Protein AF-X1D1W2-F1 (afdb_monomer)

Radius of gyration: 11.32 Å; Cα contacts (8 Å, |Δi|>4): 54; chains: 1; bounding box: 26×18×31 Å

Mean predicted aligned error: 2.38 Å

Organism: NCBI:txid412755

pLDDT: mean 95.85, std 6.04, range [64.75, 98.44]

Solvent-accessible surface area (backbone atoms only — not comparable to full-atom values): 3750 Å² total; per-residue (Å²): 132,88,69,64,45,72,38,60,50,36,58,72,58,50,53,52,49,52,60,48,29,60,74,76,40,53,88,48,43,66,56,55,26,52,58,47,58,68,42,44,62,56,21,41,76,66,68,45,32,53,72,68,48,44,52,54,50,47,55,65,49,65,53,80,133

Sequence (65 aa):
CLTGPIARGDTGTINKHLNALQKTAPTLLSTYRELGLQTIPIALAKGKINQHQAHELEAILKQPD

Secondary structure (DSSP, 8-state):
---SSGGGT-HHHHHHHHHHHHHH-GGGHHHHHHHHHHHHHHHHHTTSS-HHHHHHHHHHHH---

Structure (mmCIF, N/CA/C/O backbone):
data_AF-X1D1W2-F1
#
_entry.id   AF-X1D1W2-F1
#
loop_
_atom_site.group_PDB
_atom_site.id
_atom_site.type_symbol
_atom_site.label_atom_id
_atom_site.label_alt_id
_atom_site.label_comp_id
_atom_site.label_asym_id
_atom_site.label_entity_id
_atom_site.label_seq_id
_atom_site.pdbx_PDB_ins_code
_atom_site.Cartn_x
_atom_site.Cartn_y
_atom_site.Cartn_z
_atom_site.occupancy
_atom_site.B_iso_or_equiv
_atom_site.auth_seq_id
_atom_site.auth_comp_id
_atom_site.auth_asym_id
_atom_site.auth_atom_id
_atom_site.pdbx_PDB_model_num
ATOM 1 N N . CYS A 1 1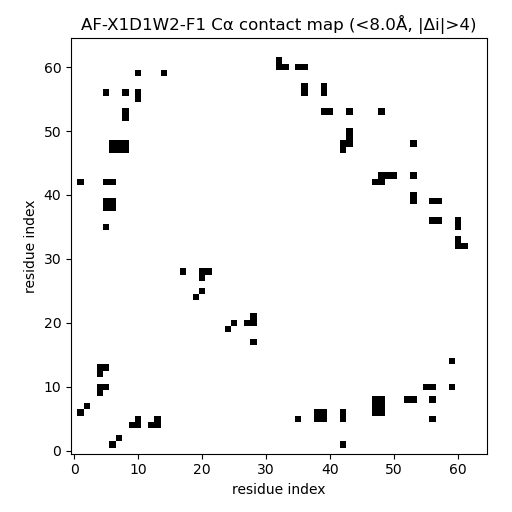 ? -5.789 -2.715 -15.656 1.00 72.25 1 CYS A N 1
ATOM 2 C CA . CYS A 1 1 ? -4.443 -2.221 -15.265 1.00 72.25 1 CYS A CA 1
ATOM 3 C C . CYS A 1 1 ? -4.334 -2.248 -13.737 1.00 72.25 1 CYS A C 1
ATOM 5 O O . CYS A 1 1 ? -5.363 -2.119 -13.091 1.00 72.25 1 CYS A O 1
ATOM 7 N N . LEU A 1 2 ? -3.141 -2.456 -13.155 1.00 86.88 2 LEU A N 1
ATOM 8 C CA . LEU A 1 2 ? -2.958 -2.253 -11.708 1.00 86.88 2 LEU A CA 1
ATOM 9 C C . LEU A 1 2 ? -2.851 -0.744 -11.457 1.00 86.88 2 LEU A 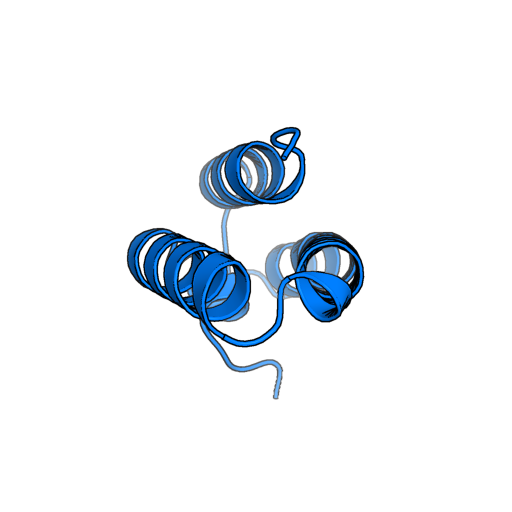C 1
ATOM 11 O O . LEU A 1 2 ? -2.045 -0.081 -12.114 1.00 86.88 2 LEU A O 1
ATOM 15 N N . THR A 1 3 ? -3.681 -0.217 -10.564 1.00 89.75 3 THR A N 1
ATOM 16 C CA . THR A 1 3 ? -3.791 1.214 -10.249 1.00 89.75 3 THR A CA 1
ATOM 17 C C . THR A 1 3 ? -3.736 1.423 -8.733 1.00 89.75 3 THR A C 1
ATOM 19 O O . THR A 1 3 ? -3.673 0.464 -7.967 1.00 89.75 3 THR A O 1
ATOM 22 N N . GLY A 1 4 ? -3.720 2.681 -8.291 1.00 95.19 4 GLY A N 1
ATOM 23 C CA . GLY A 1 4 ? -3.684 3.028 -6.869 1.00 95.19 4 GLY A CA 1
ATOM 24 C C . GLY A 1 4 ? -2.279 3.324 -6.329 1.00 95.19 4 GLY A C 1
ATOM 25 O O . GLY A 1 4 ? -1.302 3.290 -7.079 1.00 95.19 4 GLY A O 1
ATOM 26 N N . PRO A 1 5 ? -2.179 3.675 -5.037 1.00 97.44 5 PRO A N 1
ATOM 27 C CA . PRO A 1 5 ? -0.957 4.219 -4.443 1.00 97.44 5 PRO A CA 1
ATOM 28 C C . PRO A 1 5 ? 0.221 3.235 -4.436 1.00 97.44 5 PRO A C 1
ATOM 30 O O . PRO A 1 5 ? 1.346 3.641 -4.708 1.00 97.44 5 PRO A O 1
ATOM 33 N N . ILE A 1 6 ? -0.026 1.936 -4.247 1.00 97.62 6 ILE A N 1
ATOM 34 C CA . ILE A 1 6 ? 1.029 0.903 -4.272 1.00 97.62 6 ILE A CA 1
ATOM 35 C C . ILE A 1 6 ? 1.658 0.799 -5.660 1.00 97.62 6 ILE A C 1
ATOM 37 O O . ILE A 1 6 ? 2.875 0.804 -5.801 1.00 97.62 6 ILE A O 1
ATOM 41 N N . ALA A 1 7 ? 0.829 0.814 -6.706 1.00 96.69 7 ALA A N 1
ATOM 42 C CA . ALA A 1 7 ? 1.282 0.787 -8.094 1.00 96.69 7 ALA A CA 1
ATOM 43 C C . ALA A 1 7 ? 2.034 2.058 -8.528 1.00 96.69 7 ALA A C 1
ATOM 45 O O . ALA A 1 7 ? 2.541 2.099 -9.643 1.00 96.69 7 ALA A O 1
ATOM 46 N N . ARG A 1 8 ? 2.068 3.107 -7.699 1.00 96.62 8 ARG A N 1
ATOM 47 C CA . ARG A 1 8 ? 2.843 4.330 -7.945 1.00 96.62 8 ARG A CA 1
ATOM 48 C C . ARG A 1 8 ? 4.027 4.497 -6.989 1.00 96.62 8 ARG A C 1
ATOM 50 O O . ARG A 1 8 ? 4.758 5.468 -7.135 1.00 96.62 8 ARG A O 1
ATOM 57 N N . GLY A 1 9 ? 4.192 3.612 -6.002 1.00 96.50 9 GLY A N 1
ATOM 58 C CA . GLY A 1 9 ? 5.157 3.824 -4.917 1.00 96.50 9 GLY A CA 1
ATOM 59 C C . GLY A 1 9 ? 4.804 5.016 -4.018 1.00 96.50 9 GLY A C 1
ATOM 60 O O . GLY A 1 9 ? 5.686 5.640 -3.443 1.00 96.50 9 GLY A O 1
ATOM 61 N N . ASP A 1 10 ? 3.523 5.378 -3.929 1.00 97.94 10 ASP A N 1
ATOM 62 C CA . ASP A 1 10 ? 3.044 6.580 -3.241 1.00 97.94 10 ASP A CA 1
ATOM 63 C C . ASP A 1 10 ? 2.846 6.318 -1.739 1.00 97.94 10 ASP A C 1
ATOM 65 O O . ASP A 1 10 ? 1.729 6.124 -1.245 1.00 97.94 10 ASP A O 1
ATOM 69 N N . THR A 1 11 ? 3.962 6.290 -1.010 1.00 97.19 11 THR A N 1
ATOM 70 C CA . THR A 1 11 ? 4.014 6.062 0.443 1.00 97.19 11 THR A CA 1
ATOM 71 C C . THR A 1 11 ? 3.257 7.135 1.230 1.00 97.19 11 THR A C 1
ATOM 73 O O . THR A 1 11 ? 2.624 6.834 2.244 1.00 97.19 11 THR A O 1
ATOM 76 N N . GLY A 1 12 ? 3.251 8.383 0.751 1.00 97.50 12 GLY A N 1
ATOM 77 C CA . GLY A 1 12 ? 2.515 9.488 1.367 1.00 97.50 12 GLY A CA 1
ATOM 78 C C . GLY A 1 12 ? 1.006 9.239 1.403 1.00 97.50 12 GLY A C 1
ATOM 79 O O . GLY A 1 12 ? 0.366 9.448 2.437 1.00 97.50 12 GLY A O 1
ATOM 80 N N . THR A 1 13 ? 0.432 8.743 0.306 1.00 98.00 13 THR A N 1
ATOM 81 C CA . THR A 1 13 ? -0.988 8.366 0.257 1.00 98.00 13 THR A CA 1
ATOM 82 C C . THR A 1 13 ? -1.286 7.145 1.129 1.00 98.00 13 THR A C 1
ATOM 84 O O . THR A 1 13 ? -2.279 7.161 1.858 1.00 98.00 13 THR A O 1
ATOM 87 N N . ILE A 1 14 ? -0.422 6.120 1.132 1.00 97.94 14 ILE A N 1
ATOM 88 C CA . ILE A 1 14 ? -0.592 4.947 2.012 1.00 97.94 14 ILE A CA 1
ATOM 89 C C . ILE A 1 14 ? -0.656 5.361 3.487 1.00 97.94 14 ILE A C 1
ATOM 91 O O . ILE A 1 14 ? -1.582 4.958 4.188 1.00 97.94 14 ILE A O 1
ATOM 95 N N . ASN A 1 15 ? 0.260 6.219 3.942 1.00 97.75 15 ASN A N 1
ATOM 96 C CA . ASN A 1 15 ? 0.265 6.718 5.319 1.00 97.75 15 ASN A CA 1
ATOM 97 C C . ASN A 1 15 ? -1.022 7.480 5.671 1.00 97.75 15 ASN A C 1
ATOM 99 O O . ASN A 1 15 ? -1.585 7.298 6.749 1.00 97.75 15 ASN A O 1
ATOM 103 N N . LYS A 1 16 ? -1.535 8.315 4.757 1.00 98.25 16 LYS A N 1
ATOM 104 C CA . LYS A 1 16 ? -2.814 9.020 4.959 1.00 98.25 16 LYS A CA 1
ATOM 105 C C . LYS A 1 16 ? -3.988 8.048 5.084 1.00 98.25 16 LYS A C 1
ATOM 107 O O . LYS A 1 16 ? -4.842 8.255 5.941 1.00 98.25 16 LYS A O 1
ATOM 112 N N . HIS A 1 17 ? -4.020 6.993 4.269 1.00 97.88 17 HIS A N 1
ATOM 113 C CA . HIS A 1 17 ? -5.058 5.964 4.349 1.00 97.88 17 HIS A CA 1
ATOM 114 C C . HIS A 1 17 ? -5.005 5.200 5.674 1.00 97.88 17 HIS A C 1
ATOM 116 O O . HIS A 1 17 ? -6.038 5.077 6.323 1.00 97.88 17 HIS A O 1
ATOM 122 N N . LEU A 1 18 ? -3.820 4.753 6.105 1.00 97.38 18 LEU A N 1
ATOM 123 C CA . LEU A 1 18 ? -3.641 4.073 7.394 1.00 97.38 18 LEU A CA 1
ATOM 124 C C . LEU A 1 18 ? -4.125 4.953 8.555 1.00 97.38 18 LEU A C 1
ATOM 126 O O . LEU A 1 18 ? -4.941 4.517 9.362 1.00 97.38 18 LEU A O 1
ATOM 130 N N . ASN A 1 19 ? -3.720 6.226 8.574 1.00 97.06 19 ASN A N 1
ATOM 131 C CA . ASN A 1 19 ? -4.159 7.188 9.587 1.00 97.06 19 ASN A CA 1
ATOM 132 C C . ASN A 1 19 ? -5.675 7.431 9.582 1.00 97.06 19 ASN A C 1
ATOM 134 O O . ASN A 1 19 ? -6.268 7.648 10.639 1.00 97.06 19 ASN A O 1
ATOM 138 N N . ALA A 1 20 ? -6.308 7.445 8.407 1.00 98.00 20 ALA A N 1
ATOM 139 C CA . ALA A 1 20 ? -7.754 7.596 8.296 1.00 98.00 20 ALA A CA 1
ATOM 140 C C . ALA A 1 20 ? -8.475 6.346 8.817 1.00 98.00 20 ALA A C 1
ATOM 142 O O . ALA A 1 20 ? -9.359 6.468 9.662 1.00 98.00 20 ALA A O 1
ATOM 143 N N . LEU A 1 21 ? -8.046 5.158 8.379 1.00 97.31 21 LEU A N 1
ATOM 144 C CA . LEU A 1 21 ? -8.610 3.877 8.806 1.00 97.31 21 LEU A CA 1
ATOM 145 C C . LEU A 1 21 ? -8.467 3.669 10.314 1.00 97.31 21 LEU A C 1
ATOM 147 O O . LEU A 1 21 ? -9.426 3.242 10.944 1.00 97.31 21 LEU A O 1
ATOM 151 N N . GLN A 1 22 ? -7.345 4.068 10.917 1.00 96.38 22 GLN A N 1
ATOM 152 C CA . GLN A 1 22 ? -7.151 3.985 12.371 1.00 96.38 22 GLN A CA 1
ATOM 153 C C . GLN A 1 22 ? -8.224 4.748 13.146 1.00 96.38 22 GLN A C 1
ATOM 155 O O . GLN A 1 22 ? -8.643 4.322 14.220 1.00 96.38 22 GLN A O 1
ATOM 160 N N . LYS A 1 23 ? -8.677 5.880 12.600 1.00 97.25 23 LYS A N 1
ATOM 161 C CA . LYS A 1 23 ? -9.655 6.760 13.247 1.00 97.25 23 LYS A CA 1
ATOM 162 C C . LYS A 1 23 ? -11.096 6.353 12.967 1.00 97.25 23 LYS A C 1
ATOM 164 O O . LYS A 1 23 ? -11.947 6.551 13.825 1.00 97.25 23 LYS A O 1
ATOM 169 N N . THR A 1 24 ? -11.385 5.853 11.766 1.00 98.00 24 THR A N 1
ATOM 170 C CA . THR A 1 24 ? -12.769 5.661 11.300 1.00 98.00 24 THR A CA 1
ATOM 171 C C . THR A 1 24 ? -13.198 4.201 11.221 1.00 98.00 24 THR A C 1
ATOM 173 O O . THR A 1 24 ? -14.387 3.921 11.342 1.00 98.00 24 THR A O 1
ATOM 176 N N . ALA A 1 25 ? -12.261 3.275 11.018 1.00 97.12 25 ALA A N 1
ATOM 177 C CA . ALA A 1 25 ? -12.532 1.853 10.833 1.00 97.12 25 ALA A CA 1
ATOM 178 C C . ALA A 1 25 ? -11.313 0.991 11.234 1.00 97.12 25 ALA A C 1
ATOM 180 O O . ALA A 1 25 ? -10.731 0.315 10.379 1.00 97.12 25 ALA A O 1
ATOM 181 N N . PRO A 1 26 ? -10.908 0.989 12.520 1.00 95.94 26 PRO A N 1
ATOM 182 C CA . PRO A 1 26 ? -9.705 0.288 12.976 1.00 95.94 26 PRO A CA 1
ATOM 183 C C . PRO A 1 26 ? -9.745 -1.221 12.695 1.00 95.94 26 PRO A C 1
ATOM 185 O O . PRO A 1 26 ? -8.715 -1.837 12.450 1.00 95.94 26 PRO A O 1
ATOM 188 N N . THR A 1 27 ? -10.936 -1.821 12.625 1.00 96.31 27 THR A N 1
ATOM 189 C CA . THR A 1 27 ? -11.113 -3.238 12.268 1.00 96.31 27 THR A CA 1
ATOM 190 C C . THR A 1 27 ? -10.690 -3.570 10.832 1.00 96.31 27 THR A C 1
ATOM 192 O O . THR A 1 27 ? -10.452 -4.735 10.528 1.00 96.31 27 THR A O 1
ATOM 195 N N . LEU A 1 28 ? -10.577 -2.571 9.947 1.00 96.88 28 LEU A N 1
ATOM 196 C CA . LEU A 1 28 ? -10.160 -2.751 8.554 1.00 96.88 28 LEU A CA 1
ATOM 197 C C . LEU A 1 28 ? -8.650 -2.589 8.339 1.00 96.88 28 LEU A C 1
ATOM 199 O O . LEU A 1 28 ? -8.178 -2.861 7.233 1.00 96.88 28 LEU A O 1
ATOM 203 N N . LEU A 1 29 ? -7.880 -2.158 9.345 1.00 96.38 29 LEU A N 1
ATOM 204 C CA . LEU A 1 29 ? -6.451 -1.870 9.174 1.00 96.38 29 LEU A CA 1
ATOM 205 C C . LEU A 1 29 ? -5.652 -3.090 8.735 1.00 96.38 29 LEU A C 1
ATOM 207 O O . LEU A 1 29 ? -4.917 -3.020 7.749 1.00 96.38 29 LEU A O 1
ATOM 211 N N . SER A 1 30 ? -5.845 -4.211 9.428 1.00 96.06 30 SER A N 1
ATOM 212 C CA . SER A 1 30 ? -5.186 -5.476 9.104 1.00 96.06 30 SER A CA 1
ATOM 213 C C . SER A 1 30 ? -5.499 -5.915 7.673 1.00 96.06 30 SER A C 1
ATOM 215 O O . SER A 1 30 ? -4.603 -6.299 6.928 1.00 96.06 30 SER A O 1
ATOM 217 N N . THR A 1 31 ? -6.756 -5.761 7.246 1.00 97.50 31 THR A N 1
ATOM 218 C CA . THR A 1 31 ? -7.193 -6.099 5.885 1.00 97.50 31 THR A CA 1
ATOM 219 C C . THR A 1 31 ? -6.536 -5.192 4.846 1.00 97.50 31 THR A C 1
ATOM 221 O O . THR A 1 31 ? -6.021 -5.675 3.841 1.00 97.50 31 THR A O 1
ATOM 224 N N . TYR A 1 32 ? -6.516 -3.876 5.078 1.00 97.44 32 TYR A N 1
ATOM 225 C CA . TYR A 1 32 ? -5.878 -2.925 4.167 1.00 97.44 32 TYR A CA 1
ATOM 226 C C . TYR A 1 32 ? -4.375 -3.195 4.024 1.00 97.44 32 TYR A C 1
ATOM 228 O O . TYR A 1 32 ? -3.843 -3.166 2.912 1.00 97.44 32 TYR A O 1
ATOM 236 N N . ARG A 1 33 ? -3.698 -3.488 5.141 1.00 97.75 33 ARG A N 1
ATOM 237 C CA . ARG A 1 33 ? -2.273 -3.827 5.163 1.00 97.75 33 ARG A CA 1
ATOM 238 C C . ARG A 1 33 ? -1.984 -5.107 4.397 1.00 97.75 33 ARG A C 1
ATOM 240 O O . ARG A 1 33 ? -1.138 -5.081 3.507 1.00 97.75 33 ARG A O 1
ATOM 247 N N . GLU A 1 34 ? -2.729 -6.174 4.669 1.00 97.69 34 GLU A N 1
ATOM 248 C CA . GLU A 1 34 ? -2.533 -7.466 4.010 1.00 97.69 34 GLU A CA 1
ATOM 249 C C . GLU A 1 34 ? -2.749 -7.362 2.496 1.00 97.69 34 GLU A C 1
ATOM 251 O O . GLU A 1 34 ? -1.878 -7.728 1.709 1.00 97.69 34 GLU A O 1
ATOM 256 N N . LEU A 1 35 ? -3.859 -6.754 2.062 1.0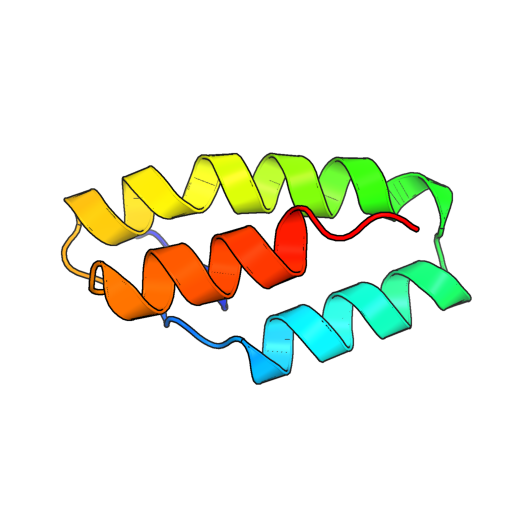0 97.69 35 LEU A N 1
AT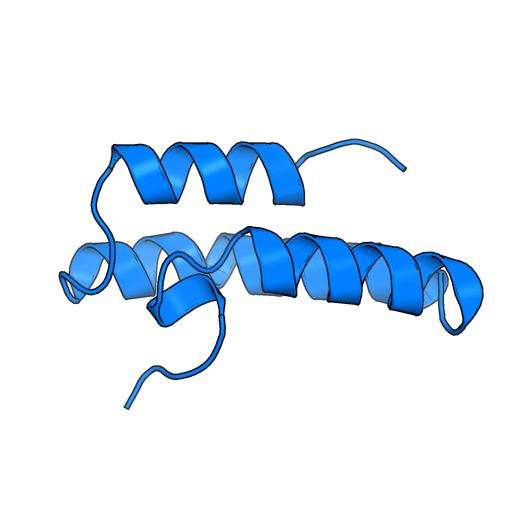OM 257 C CA . LEU A 1 35 ? -4.111 -6.525 0.635 1.00 97.69 35 LEU A CA 1
ATOM 258 C C . LEU A 1 35 ? -3.017 -5.664 -0.006 1.00 97.69 35 LEU A C 1
ATOM 260 O O . LEU A 1 35 ? -2.638 -5.881 -1.163 1.00 97.69 35 LEU A O 1
ATOM 264 N N . GLY A 1 36 ? -2.491 -4.6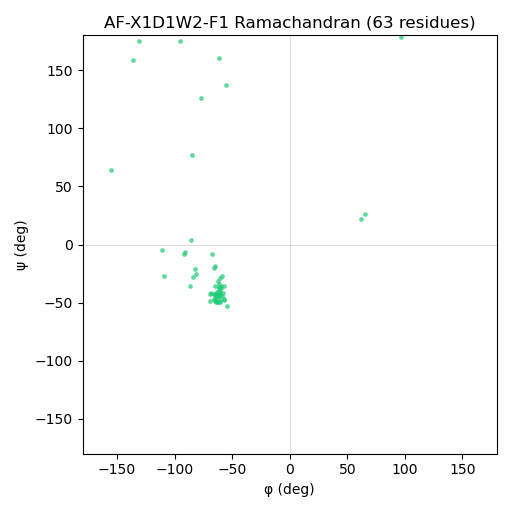95 0.742 1.00 97.75 36 GLY A N 1
ATOM 265 C CA . GLY A 1 36 ? -1.389 -3.874 0.282 1.00 97.75 36 GLY A CA 1
ATOM 266 C C . GLY A 1 36 ? -0.105 -4.675 0.070 1.00 97.75 36 GLY A C 1
ATOM 267 O O . GLY A 1 36 ? 0.504 -4.583 -0.997 1.00 97.75 36 GLY A O 1
ATOM 268 N N . LEU A 1 37 ? 0.261 -5.519 1.035 1.00 98.25 37 LEU A N 1
ATOM 269 C CA . LEU A 1 37 ? 1.432 -6.392 0.956 1.00 98.25 37 LEU A CA 1
ATOM 270 C C . LEU A 1 37 ? 1.350 -7.339 -0.242 1.00 98.25 37 LEU A C 1
ATOM 272 O O . LEU A 1 37 ? 2.305 -7.428 -1.011 1.00 98.25 37 LEU A O 1
ATOM 276 N N . GLN A 1 38 ? 0.187 -7.949 -0.482 1.00 98.00 38 GLN A N 1
ATOM 277 C CA . GLN A 1 38 ? -0.025 -8.818 -1.646 1.00 98.00 38 GLN A CA 1
ATOM 278 C C . GLN A 1 38 ? 0.044 -8.062 -2.988 1.00 98.00 38 GLN A C 1
ATOM 280 O O . GLN A 1 38 ? 0.293 -8.656 -4.038 1.00 98.00 38 GLN A O 1
ATOM 285 N N . THR A 1 39 ? -0.130 -6.737 -2.981 1.00 98.06 39 THR A N 1
ATOM 286 C CA . THR A 1 39 ? -0.072 -5.910 -4.196 1.00 98.06 39 THR A CA 1
ATOM 287 C C . THR A 1 39 ? 1.358 -5.514 -4.586 1.00 98.06 39 THR A C 1
ATOM 289 O O . THR A 1 39 ? 1.636 -5.321 -5.774 1.00 98.06 39 THR A O 1
ATOM 292 N N . ILE A 1 40 ? 2.284 -5.421 -3.626 1.00 98.38 40 ILE A N 1
ATOM 293 C CA . ILE A 1 40 ? 3.694 -5.057 -3.858 1.00 98.38 40 ILE A CA 1
ATOM 294 C C . ILE A 1 40 ? 4.381 -5.960 -4.897 1.00 98.38 40 ILE A C 1
ATOM 296 O O . ILE A 1 40 ? 4.895 -5.409 -5.877 1.00 98.38 40 ILE A O 1
ATOM 300 N N . PRO A 1 41 ? 4.368 -7.308 -4.786 1.00 98.19 41 PRO A N 1
ATOM 301 C CA . PRO A 1 41 ? 5.046 -8.162 -5.763 1.00 98.19 41 PRO A CA 1
ATOM 302 C C . PRO A 1 41 ? 4.452 -8.012 -7.169 1.00 98.19 41 PRO A C 1
ATOM 304 O O . PRO A 1 41 ? 5.178 -8.081 -8.159 1.00 98.19 41 PRO A O 1
ATOM 307 N N . ILE A 1 42 ? 3.150 -7.722 -7.279 1.00 98.00 42 ILE A N 1
ATOM 308 C CA . ILE A 1 42 ? 2.479 -7.480 -8.563 1.00 98.00 42 ILE A CA 1
ATOM 309 C C . ILE A 1 42 ? 2.949 -6.154 -9.180 1.00 98.00 42 ILE A C 1
ATOM 311 O O . ILE A 1 42 ? 3.183 -6.083 -10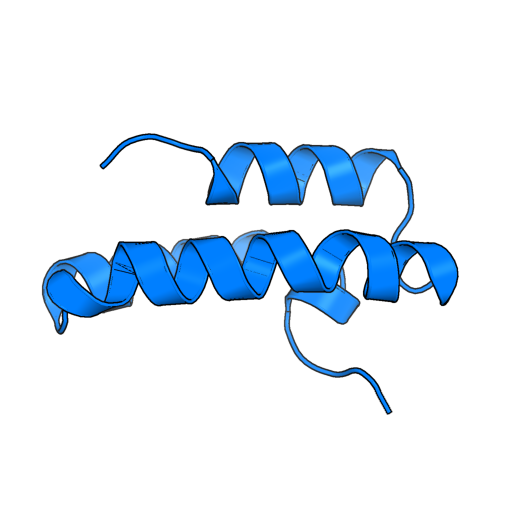.389 1.00 98.00 42 ILE A O 1
ATOM 315 N N . ALA A 1 43 ? 3.076 -5.092 -8.379 1.00 97.94 43 ALA A N 1
ATOM 316 C CA . ALA A 1 43 ? 3.579 -3.799 -8.839 1.00 97.94 43 ALA A CA 1
ATOM 317 C C . ALA A 1 43 ? 5.052 -3.892 -9.274 1.00 97.94 43 ALA A C 1
ATOM 319 O O . ALA A 1 43 ? 5.414 -3.375 -10.334 1.00 97.94 43 ALA A O 1
ATOM 320 N N . LEU A 1 44 ? 5.869 -4.606 -8.500 1.00 97.94 44 LEU A N 1
ATOM 321 C CA . LEU A 1 44 ? 7.279 -4.849 -8.784 1.00 97.94 44 LEU A CA 1
ATOM 322 C C . LEU A 1 44 ? 7.467 -5.665 -10.072 1.00 97.94 44 LEU A C 1
ATOM 324 O O . LEU A 1 44 ? 8.188 -5.235 -10.969 1.00 97.94 44 LEU A O 1
ATOM 328 N N . ALA A 1 45 ? 6.746 -6.783 -10.226 1.00 97.62 45 ALA A N 1
ATOM 329 C CA . ALA A 1 45 ? 6.794 -7.620 -11.430 1.0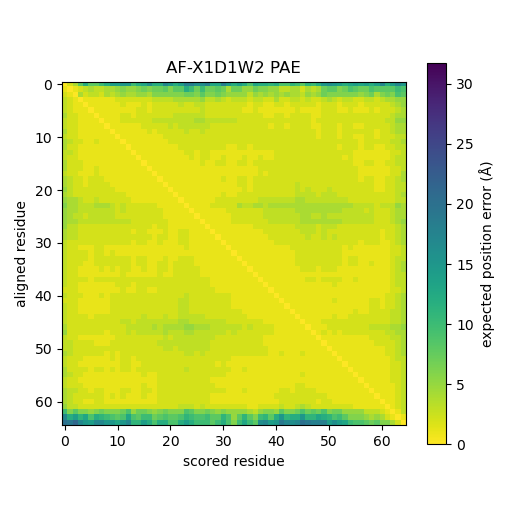0 97.62 45 ALA A CA 1
ATOM 330 C C . ALA A 1 45 ? 6.352 -6.871 -12.699 1.00 97.62 45 ALA A C 1
ATOM 332 O O . ALA A 1 45 ? 6.810 -7.166 -13.800 1.00 97.62 45 ALA A O 1
ATOM 333 N N . LYS A 1 46 ? 5.472 -5.873 -12.553 1.00 96.62 46 LYS A N 1
ATOM 334 C CA . LYS A 1 46 ? 5.023 -5.000 -13.649 1.00 96.62 46 LYS A CA 1
ATOM 335 C C . LYS A 1 46 ? 5.946 -3.805 -13.907 1.00 96.62 46 LYS A C 1
ATOM 337 O O . LYS A 1 46 ? 5.583 -2.949 -14.714 1.00 96.62 46 LYS A O 1
ATOM 342 N N . GLY A 1 47 ? 7.080 -3.702 -13.208 1.00 96.94 47 GLY A N 1
ATOM 343 C CA . GLY A 1 47 ? 8.017 -2.580 -13.320 1.00 96.94 47 GLY A CA 1
ATOM 344 C C . GLY A 1 47 ? 7.410 -1.234 -12.911 1.00 96.94 47 GLY A C 1
ATOM 345 O O . GLY A 1 47 ? 7.860 -0.188 -13.367 1.00 96.94 47 GLY A O 1
ATOM 346 N N . LYS A 1 48 ? 6.339 -1.248 -12.105 1.00 97.44 48 LYS A N 1
ATOM 347 C CA . LYS A 1 48 ? 5.640 -0.037 -11.651 1.00 97.44 48 LYS A CA 1
ATOM 348 C C . LYS A 1 48 ? 6.329 0.637 -10.469 1.00 97.44 48 LYS A C 1
ATOM 350 O O . LYS A 1 48 ? 6.170 1.838 -10.280 1.00 97.44 48 LYS A O 1
ATOM 355 N N . ILE A 1 49 ? 7.077 -0.145 -9.703 1.00 98.12 49 ILE A N 1
ATOM 356 C CA . ILE A 1 49 ? 7.921 0.289 -8.594 1.00 98.12 49 ILE A CA 1
ATOM 357 C C . ILE A 1 49 ? 9.262 -0.440 -8.686 1.00 98.12 49 ILE A C 1
ATOM 359 O O . ILE A 1 49 ? 9.350 -1.500 -9.310 1.00 98.12 49 ILE A O 1
ATOM 363 N N . ASN A 1 50 ? 10.296 0.115 -8.062 1.00 98.19 50 ASN A N 1
ATOM 364 C CA . ASN A 1 50 ? 11.588 -0.551 -7.900 1.00 98.19 50 ASN A CA 1
ATOM 365 C C . ASN A 1 50 ? 11.695 -1.267 -6.535 1.00 98.19 50 ASN A C 1
ATOM 367 O O . ASN A 1 50 ? 10.808 -1.162 -5.689 1.00 98.19 50 ASN A O 1
ATOM 371 N N . GLN A 1 51 ? 12.800 -1.987 -6.319 1.00 98.31 51 GLN A N 1
ATOM 372 C CA . GLN A 1 51 ? 13.058 -2.726 -5.073 1.00 98.31 51 GLN A CA 1
ATOM 373 C C . GLN A 1 51 ? 13.084 -1.824 -3.831 1.00 98.31 51 GLN A C 1
ATOM 375 O O . GLN A 1 51 ? 12.595 -2.206 -2.775 1.00 98.31 51 GLN A O 1
ATOM 380 N N . HIS A 1 52 ? 13.624 -0.609 -3.955 1.00 98.06 52 HIS A N 1
ATOM 381 C CA . HIS A 1 52 ? 13.676 0.338 -2.844 1.00 98.06 52 HIS A CA 1
ATOM 382 C C . HIS A 1 52 ? 12.267 0.776 -2.423 1.00 98.06 52 HIS A C 1
ATOM 384 O O . HIS A 1 52 ? 11.909 0.647 -1.257 1.00 98.06 52 HIS A O 1
ATOM 390 N N . GLN A 1 53 ? 11.434 1.174 -3.386 1.00 98.06 53 GLN A N 1
ATOM 391 C CA . GLN A 1 53 ? 10.031 1.519 -3.148 1.00 98.06 53 GLN A CA 1
ATOM 392 C C . GLN A 1 53 ? 9.232 0.332 -2.592 1.00 98.06 53 GLN A C 1
ATOM 394 O O . GLN A 1 53 ? 8.370 0.522 -1.738 1.00 98.06 53 GLN A O 1
ATOM 399 N N . ALA A 1 54 ? 9.507 -0.893 -3.054 1.00 98.44 54 ALA A N 1
ATOM 400 C CA . ALA A 1 54 ? 8.887 -2.097 -2.507 1.00 98.44 54 ALA A CA 1
ATOM 401 C C . ALA A 1 54 ? 9.223 -2.271 -1.016 1.00 98.44 54 ALA A C 1
ATOM 403 O O . ALA A 1 54 ? 8.310 -2.442 -0.212 1.00 98.44 54 ALA A O 1
ATOM 404 N N . HIS A 1 55 ? 10.494 -2.132 -0.628 1.00 98.25 55 HIS A N 1
ATOM 405 C CA . HIS A 1 55 ? 10.903 -2.205 0.778 1.00 98.25 55 HIS A CA 1
ATOM 406 C C . HIS A 1 55 ? 10.280 -1.103 1.644 1.00 98.25 55 HIS A C 1
ATOM 408 O O . HIS A 1 55 ? 9.845 -1.384 2.758 1.00 98.25 55 HIS A O 1
ATOM 414 N N . GLU A 1 56 ? 10.194 0.135 1.150 1.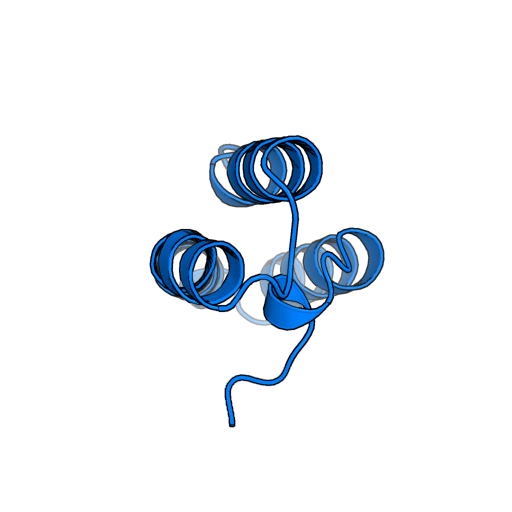00 98.06 56 GLU A N 1
ATOM 415 C CA . GLU A 1 56 ? 9.533 1.223 1.882 1.00 98.06 56 GLU A CA 1
ATOM 416 C C . GLU A 1 56 ? 8.045 0.931 2.116 1.00 98.06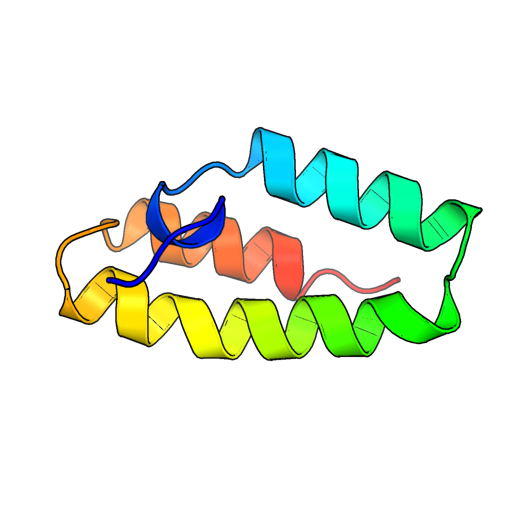 56 GLU A C 1
ATOM 418 O O . GLU A 1 56 ? 7.534 1.106 3.224 1.00 98.06 56 GLU A O 1
ATOM 423 N N . LEU A 1 57 ? 7.347 0.448 1.084 1.00 98.31 57 LEU A N 1
ATOM 424 C CA . LEU A 1 57 ? 5.940 0.065 1.184 1.00 98.31 57 LEU A CA 1
ATOM 425 C C . LEU A 1 57 ? 5.741 -1.101 2.159 1.00 98.31 57 LEU A C 1
ATOM 427 O O . LEU A 1 57 ? 4.824 -1.056 2.977 1.00 98.31 57 LEU A O 1
ATOM 431 N N . GLU A 1 58 ? 6.600 -2.121 2.110 1.00 98.31 58 GLU A N 1
ATOM 432 C CA . GLU A 1 58 ? 6.560 -3.231 3.063 1.00 98.31 58 GLU A CA 1
ATOM 433 C C . GLU A 1 58 ? 6.783 -2.757 4.497 1.00 98.31 58 GLU A C 1
ATOM 435 O O . GLU A 1 58 ? 6.056 -3.185 5.391 1.00 98.31 58 GLU A O 1
ATOM 440 N N . ALA A 1 59 ? 7.749 -1.864 4.722 1.00 98.00 59 ALA A N 1
ATOM 441 C CA . ALA A 1 59 ? 8.030 -1.323 6.045 1.00 98.00 59 ALA A CA 1
ATOM 442 C C . ALA A 1 59 ? 6.814 -0.583 6.618 1.00 98.00 59 ALA A C 1
ATOM 444 O O . ALA A 1 59 ? 6.459 -0.801 7.772 1.00 98.00 59 ALA A O 1
ATOM 445 N N . ILE A 1 60 ? 6.133 0.233 5.807 1.00 97.50 60 ILE A N 1
ATOM 446 C CA . ILE A 1 60 ? 4.924 0.962 6.222 1.00 97.50 60 ILE A CA 1
ATOM 447 C C . ILE A 1 60 ? 3.766 0.000 6.526 1.00 97.50 60 ILE A C 1
ATOM 449 O O . ILE A 1 60 ? 3.042 0.185 7.501 1.00 97.50 60 ILE A O 1
ATOM 453 N N . LEU A 1 61 ? 3.568 -1.026 5.696 1.00 97.81 61 LEU A N 1
ATOM 454 C CA . LEU A 1 61 ? 2.420 -1.929 5.816 1.00 97.81 61 LEU A CA 1
ATOM 455 C C . LEU A 1 61 ? 2.617 -3.039 6.864 1.00 97.81 61 LEU A C 1
ATOM 457 O O . LEU A 1 61 ? 1.624 -3.582 7.335 1.00 97.81 61 LEU A O 1
ATOM 461 N N . LYS A 1 62 ? 3.862 -3.363 7.244 1.00 96.94 62 LYS A N 1
ATOM 462 C CA . LYS A 1 62 ? 4.200 -4.341 8.301 1.00 96.94 62 LYS A CA 1
ATOM 463 C C . LYS A 1 62 ? 4.339 -3.722 9.695 1.00 96.94 62 LYS A C 1
ATOM 465 O O . LYS A 1 62 ? 4.550 -4.465 10.652 1.00 96.94 62 LYS A O 1
ATOM 470 N N . GLN A 1 63 ? 4.275 -2.395 9.829 1.00 88.75 63 GLN A N 1
ATOM 471 C CA . GLN A 1 63 ? 4.333 -1.753 11.144 1.00 88.75 63 GLN A CA 1
ATOM 472 C C . GLN A 1 63 ? 3.239 -2.323 12.057 1.00 88.75 63 GLN A C 1
ATOM 474 O O . GLN A 1 63 ? 2.122 -2.503 11.584 1.00 88.75 63 GLN A O 1
ATOM 479 N N . PRO A 1 64 ? 3.511 -2.614 13.338 1.00 73.94 64 PRO A N 1
ATOM 480 C CA . PRO A 1 64 ? 2.459 -2.964 14.290 1.00 73.94 64 PRO A CA 1
ATOM 481 C C . PRO A 1 64 ? 1.456 -1.809 14.457 1.00 73.94 64 PRO A C 1
ATOM 483 O O . PRO A 1 64 ? 1.759 -0.670 14.090 1.00 73.94 64 PRO A O 1
ATOM 486 N N . ASP A 1 65 ? 0.259 -2.117 14.957 1.00 64.75 65 ASP A N 1
ATOM 487 C CA . ASP A 1 65 ? -0.708 -1.104 15.415 1.00 64.75 65 ASP A CA 1
ATOM 488 C C . ASP A 1 65 ? -0.292 -0.495 16.763 1.00 64.75 65 ASP A C 1
ATOM 490 O O . ASP A 1 65 ? 0.275 -1.243 17.598 1.00 64.75 65 ASP A O 1
#

Foldseek 3Di:
DDDDCLLQLNVVVVVVVLVVCVVPPVVCLLVSLVVSLVCNVVSPVVVSDDPVSSVSSNVSSVDDD

Nearest PDB structures (foldseek):
  7te2-assembly1_A  TM=6.435E-01  e=2.803E+00  Rhodobacter capsulatus Y262
  6eri-assembly1_Az  TM=5.199E-01  e=2.803E+00  Spinacia oleracea
  8vsi-assembly1_B  TM=4.438E-01  e=8.400E+00  Escherichia coli

InterPro domains:
  IPR008927 6-phosphogluconate dehydrogenase-like, C-terminal domain superfamily [SSF48179] (2-47)
  IPR018931 Domain of unknown function DUF2520 [PF10728] (2-38)
  IPR037108 TM1727-like, C-terminal domain superfamily [G3DSA:1.10.1040.20] (1-40)